Protein AF-A0A351VFK8-F1 (afdb_monomer_lite)

pLDDT: mean 85.73, std 16.41, range [43.44, 97.75]

Sequence (43 aa):
LYYNEDFNLREIGETLGLTESRISQLISQAMVRLRGRLKLHKN

Structure (mmCIF, N/CA/C/O backbone):
data_AF-A0A351VFK8-F1
#
_entry.id   AF-A0A351VFK8-F1
#
loop_
_atom_site.group_PDB
_atom_site.id
_atom_site.type_symbol
_atom_site.label_atom_id
_atom_site.label_alt_id
_atom_site.label_comp_id
_atom_site.label_asym_id
_atom_site.label_entity_id
_atom_site.label_seq_id
_atom_site.pdbx_PDB_ins_code
_atom_site.Cartn_x
_atom_site.Cartn_y
_atom_site.Cartn_z
_atom_site.occupancy
_atom_site.B_iso_or_equiv
_atom_site.auth_seq_id
_atom_site.auth_comp_id
_atom_site.auth_asym_id
_atom_site.auth_atom_id
_atom_site.pdbx_PDB_model_num
ATOM 1 N N . LEU A 1 1 ? -21.664 7.743 -16.702 1.00 45.09 1 LEU A N 1
ATOM 2 C CA . LEU A 1 1 ? -20.950 6.512 -16.309 1.00 45.09 1 LEU A CA 1
ATOM 3 C C . LEU A 1 1 ? -19.697 6.932 -15.556 1.00 45.09 1 LEU A C 1
ATOM 5 O O . LEU A 1 1 ? -18.727 7.308 -16.196 1.00 45.09 1 LEU A O 1
ATOM 9 N N . TYR A 1 2 ? -19.751 6.963 -14.227 1.00 43.44 2 TYR A N 1
ATOM 10 C CA . TYR A 1 2 ? -18.583 7.241 -13.393 1.00 43.44 2 TYR A CA 1
ATOM 11 C C . TYR A 1 2 ? -18.112 5.908 -12.822 1.00 43.44 2 TYR A C 1
ATOM 13 O O . TYR A 1 2 ? -18.699 5.414 -11.866 1.00 43.44 2 TYR A O 1
ATOM 21 N N . TYR A 1 3 ? -17.098 5.302 -13.439 1.00 50.56 3 TYR A N 1
ATOM 22 C CA . TYR A 1 3 ? -16.327 4.255 -12.773 1.00 50.56 3 TYR A CA 1
ATOM 23 C C . TYR A 1 3 ? -15.422 4.958 -11.766 1.00 50.56 3 TYR A C 1
ATOM 25 O O . TYR A 1 3 ? -14.305 5.342 -12.084 1.00 50.56 3 TYR A O 1
ATOM 33 N N . ASN A 1 4 ? -15.981 5.218 -10.588 1.00 51.25 4 ASN A N 1
ATOM 34 C CA . ASN A 1 4 ? -15.317 5.895 -9.479 1.00 51.25 4 ASN A CA 1
ATOM 35 C C . ASN A 1 4 ? -14.839 4.881 -8.427 1.00 51.25 4 ASN A C 1
ATOM 37 O O . ASN A 1 4 ? -14.727 5.218 -7.256 1.00 51.25 4 ASN A O 1
ATOM 41 N N . GLU A 1 5 ? -14.598 3.633 -8.828 1.00 59.75 5 GLU A N 1
ATOM 42 C CA . GLU A 1 5 ? -14.056 2.600 -7.940 1.00 59.75 5 GLU A CA 1
ATOM 43 C C . GLU A 1 5 ? -12.524 2.615 -7.986 1.00 59.75 5 GLU A C 1
ATOM 45 O O . GLU A 1 5 ? -11.868 1.584 -8.135 1.00 59.75 5 GLU A O 1
ATOM 50 N N . ASP A 1 6 ? -11.934 3.806 -7.864 1.00 62.69 6 ASP A N 1
ATOM 51 C CA . ASP A 1 6 ? -10.568 3.897 -7.363 1.00 62.69 6 ASP A CA 1
ATOM 52 C C . ASP A 1 6 ? -10.649 3.555 -5.878 1.00 62.69 6 ASP A C 1
ATOM 54 O O . ASP A 1 6 ? -10.888 4.427 -5.042 1.00 62.69 6 ASP A O 1
ATOM 58 N N . PHE A 1 7 ? -10.510 2.262 -5.569 1.00 66.12 7 PHE A N 1
ATOM 59 C CA . PHE A 1 7 ? -10.457 1.778 -4.197 1.00 66.12 7 PHE A CA 1
ATOM 60 C C . PHE A 1 7 ? -9.394 2.572 -3.441 1.00 66.12 7 PHE A C 1
ATOM 62 O O . PHE A 1 7 ? -8.188 2.441 -3.686 1.00 66.12 7 PHE A O 1
ATOM 69 N N . ASN A 1 8 ? -9.841 3.422 -2.527 1.00 84.12 8 ASN A N 1
ATOM 70 C CA . ASN A 1 8 ? -8.928 4.193 -1.705 1.00 84.12 8 ASN A CA 1
ATOM 71 C C . ASN A 1 8 ? -8.330 3.270 -0.622 1.00 84.12 8 ASN A C 1
ATOM 73 O O . ASN A 1 8 ? -8.844 2.186 -0.334 1.00 84.12 8 ASN A O 1
ATOM 77 N N . LEU A 1 9 ? -7.207 3.670 -0.010 1.00 86.31 9 LEU A N 1
ATOM 78 C CA . LEU A 1 9 ? -6.504 2.825 0.972 1.00 86.31 9 LEU A CA 1
ATOM 79 C C . LEU A 1 9 ? -7.405 2.37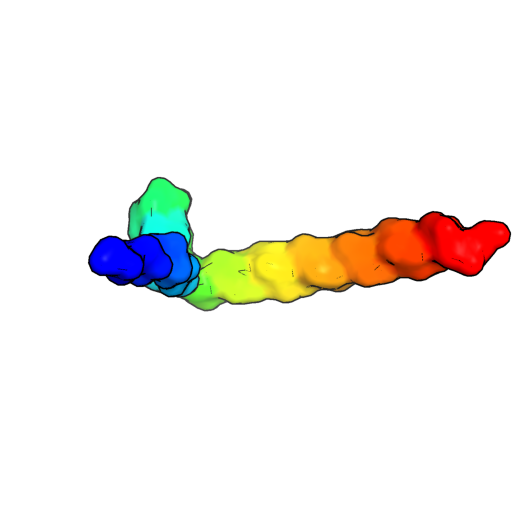5 2.131 1.00 86.31 9 LEU A C 1
ATOM 81 O O . LEU A 1 9 ? -7.145 1.321 2.717 1.00 86.31 9 LEU A O 1
ATOM 85 N N . ARG A 1 10 ? -8.447 3.155 2.443 1.00 88.62 10 ARG A N 1
ATOM 86 C CA . ARG A 1 10 ? -9.426 2.849 3.481 1.00 88.62 10 ARG A CA 1
ATOM 87 C C . ARG A 1 10 ? -10.302 1.676 3.088 1.00 88.62 10 ARG A C 1
ATOM 89 O O . ARG A 1 10 ? -10.386 0.730 3.855 1.00 88.62 10 ARG A O 1
ATOM 96 N N . GLU A 1 11 ? -10.888 1.696 1.897 1.00 91.94 11 GLU A N 1
ATOM 97 C CA . GLU A 1 11 ? -11.762 0.619 1.411 1.00 91.94 11 GLU A CA 1
ATOM 98 C C . GLU A 1 11 ? -10.987 -0.695 1.250 1.00 91.94 11 GLU A C 1
ATOM 100 O O . GLU A 1 11 ? -11.481 -1.771 1.594 1.00 91.94 11 GLU A O 1
ATOM 105 N N . ILE A 1 12 ? -9.728 -0.607 0.803 1.00 90.81 12 ILE A N 1
ATOM 106 C CA . ILE A 1 12 ? -8.810 -1.755 0.754 1.00 90.81 12 ILE A CA 1
ATOM 107 C C . ILE A 1 12 ? -8.534 -2.270 2.170 1.00 90.81 12 ILE A C 1
ATOM 109 O O . ILE A 1 12 ? -8.549 -3.478 2.410 1.00 90.81 12 ILE A O 1
ATOM 113 N N . GLY A 1 13 ? -8.275 -1.358 3.108 1.00 94.06 13 GLY A N 1
ATOM 114 C CA . GLY A 1 13 ? -8.058 -1.686 4.510 1.00 94.06 13 GLY A CA 1
ATOM 115 C C . GLY A 1 13 ? -9.267 -2.382 5.132 1.00 94.06 13 GLY A C 1
ATOM 116 O O . GLY A 1 13 ? -9.127 -3.474 5.676 1.00 94.06 13 GLY A O 1
ATOM 117 N N . GLU A 1 14 ? -10.456 -1.806 4.981 1.00 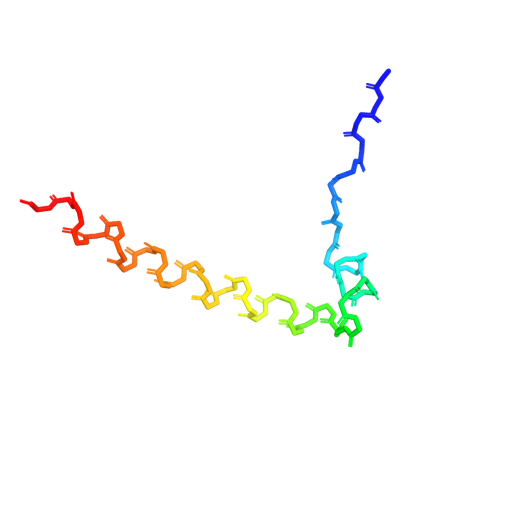94.25 14 GLU A N 1
ATOM 118 C CA . GLU A 1 14 ? -11.726 -2.349 5.471 1.00 94.25 14 GLU A CA 1
ATOM 119 C C . GLU A 1 14 ? -12.004 -3.741 4.876 1.00 94.25 14 GLU A C 1
ATOM 121 O O . GLU A 1 14 ? -12.306 -4.672 5.622 1.00 94.25 14 GLU A O 1
ATOM 126 N N . THR A 1 15 ? -11.792 -3.924 3.567 1.00 93.38 15 THR A N 1
ATOM 127 C CA . THR A 1 15 ? -11.969 -5.219 2.880 1.00 93.38 15 THR A CA 1
ATOM 128 C C . THR A 1 15 ? -11.007 -6.295 3.395 1.00 93.38 15 THR A C 1
ATOM 130 O O . THR A 1 15 ? -11.375 -7.465 3.493 1.00 93.38 15 THR A O 1
ATOM 133 N N . LEU A 1 16 ? -9.767 -5.923 3.727 1.00 94.38 16 LEU A N 1
ATOM 134 C CA . LEU A 1 16 ? -8.725 -6.856 4.173 1.00 94.38 16 LEU A CA 1
ATOM 135 C C . LEU A 1 16 ? -8.621 -6.984 5.702 1.00 94.38 16 LEU A C 1
ATOM 137 O O . LEU A 1 16 ? -7.793 -7.758 6.185 1.00 94.38 16 LEU A O 1
ATOM 141 N N . GLY A 1 17 ? -9.416 -6.233 6.472 1.00 96.31 17 GLY A N 1
ATOM 142 C CA . GLY A 1 17 ? -9.292 -6.161 7.932 1.00 96.31 17 GLY A CA 1
ATOM 143 C C . GLY A 1 17 ? -7.968 -5.538 8.399 1.00 96.31 17 GLY A C 1
ATOM 144 O O . GLY A 1 17 ? -7.422 -5.925 9.432 1.00 96.31 17 GLY A O 1
ATOM 145 N N . LEU A 1 18 ? -7.415 -4.606 7.620 1.00 95.75 18 LEU A N 1
ATOM 146 C CA . LEU A 1 18 ? -6.128 -3.952 7.854 1.00 95.75 18 LEU A CA 1
ATOM 147 C C . LEU A 1 18 ? -6.285 -2.430 7.930 1.00 95.75 18 LEU A C 1
ATOM 149 O O . LEU A 1 18 ? -7.210 -1.845 7.383 1.00 95.75 18 LEU A O 1
ATOM 153 N N . THR A 1 19 ? -5.334 -1.758 8.578 1.00 95.88 19 THR A N 1
ATOM 154 C CA . THR A 1 19 ? -5.299 -0.289 8.585 1.00 95.88 19 THR A CA 1
ATOM 155 C C . THR A 1 19 ? -4.761 0.264 7.265 1.00 95.88 19 THR A C 1
ATOM 157 O O . THR A 1 19 ? -3.922 -0.364 6.615 1.00 95.88 19 THR A O 1
ATOM 1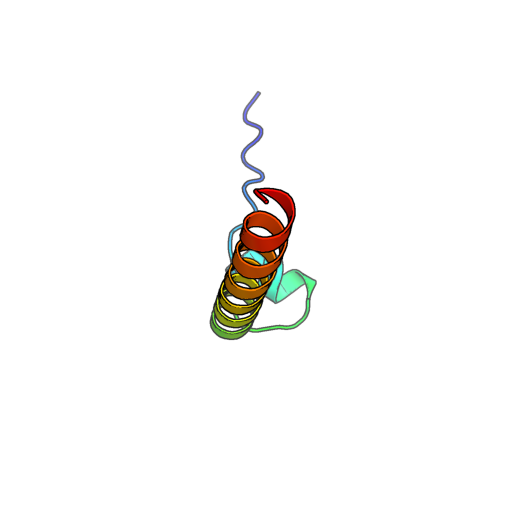60 N N . GLU A 1 20 ? -5.154 1.489 6.909 1.00 95.88 20 GLU A N 1
ATOM 161 C CA . GLU A 1 20 ? -4.621 2.213 5.742 1.00 95.88 20 GLU A CA 1
ATOM 162 C C . GLU A 1 20 ? -3.086 2.265 5.738 1.00 95.88 20 GLU A C 1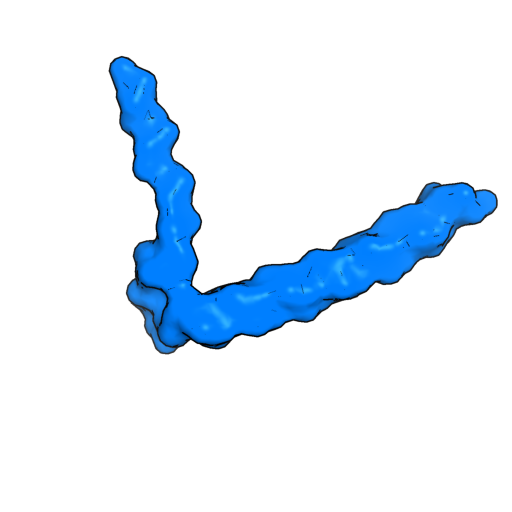
ATOM 164 O O . GLU A 1 20 ? -2.436 1.993 4.725 1.00 95.88 20 GLU A O 1
ATOM 169 N N . SER A 1 21 ? -2.486 2.531 6.904 1.00 95.81 21 SER A N 1
ATOM 170 C CA . SER A 1 21 ? -1.032 2.538 7.091 1.00 95.81 21 SER A CA 1
ATOM 171 C C . SER A 1 21 ? -0.401 1.197 6.723 1.00 95.81 21 SER A C 1
ATOM 173 O O . SER A 1 21 ? 0.664 1.163 6.102 1.00 95.81 21 SER A O 1
ATOM 175 N N . ARG A 1 22 ? -1.054 0.079 7.067 1.00 97.06 22 ARG A N 1
ATOM 176 C CA . ARG A 1 22 ? -0.565 -1.255 6.715 1.00 97.06 22 ARG A CA 1
ATOM 177 C C . ARG A 1 22 ? -0.640 -1.497 5.210 1.00 97.06 22 ARG A C 1
ATOM 179 O O . ARG A 1 22 ? 0.311 -2.045 4.652 1.00 97.06 22 ARG A O 1
ATOM 186 N N . ILE A 1 23 ? -1.708 -1.052 4.549 1.00 96.19 23 ILE A N 1
ATOM 187 C CA . ILE A 1 23 ? -1.832 -1.131 3.087 1.00 96.19 23 ILE A CA 1
ATOM 188 C C . ILE A 1 23 ? -0.734 -0.304 2.404 1.00 96.19 23 ILE A C 1
ATOM 190 O O . ILE A 1 23 ? -0.016 -0.824 1.549 1.00 96.19 23 ILE A O 1
ATOM 194 N N . SER A 1 24 ? -0.517 0.940 2.838 1.00 95.00 24 SER A N 1
ATOM 195 C CA . SER A 1 24 ? 0.529 1.822 2.295 1.00 95.00 24 SER A CA 1
ATOM 196 C C . SER A 1 24 ? 1.935 1.210 2.405 1.00 95.00 24 SER A C 1
ATOM 198 O O . SER A 1 24 ? 2.726 1.232 1.453 1.00 95.00 24 SER A O 1
ATOM 200 N N . GLN A 1 25 ? 2.236 0.569 3.538 1.00 97.44 25 GLN A N 1
ATOM 201 C CA . GLN A 1 25 ? 3.490 -0.162 3.734 1.00 97.44 25 GLN A CA 1
ATOM 202 C C . GLN A 1 25 ? 3.629 -1.348 2.770 1.00 97.44 25 GLN A C 1
ATOM 204 O O . GLN A 1 25 ? 4.682 -1.512 2.149 1.00 97.44 25 GLN A O 1
ATOM 209 N N . LEU A 1 26 ? 2.582 -2.165 2.612 1.00 96.44 26 LEU A N 1
ATOM 210 C CA . LEU A 1 26 ? 2.591 -3.319 1.707 1.00 96.44 26 LEU A CA 1
ATOM 211 C C . LEU A 1 26 ? 2.800 -2.895 0.248 1.00 96.44 26 LEU A C 1
ATOM 213 O O . LEU A 1 26 ? 3.627 -3.496 -0.445 1.00 96.44 26 LEU A O 1
ATOM 217 N N . ILE A 1 27 ? 2.119 -1.833 -0.194 1.00 95.75 27 ILE A N 1
ATOM 218 C CA . ILE A 1 27 ? 2.280 -1.258 -1.537 1.00 95.75 27 ILE A CA 1
ATOM 219 C C . ILE A 1 27 ? 3.716 -0.766 -1.729 1.00 95.75 27 ILE A C 1
ATOM 221 O O . ILE A 1 27 ? 4.370 -1.127 -2.709 1.00 95.75 27 ILE A O 1
ATOM 225 N N . SER A 1 28 ? 4.253 -0.014 -0.766 1.00 96.00 28 SER A N 1
ATOM 226 C CA . SER A 1 28 ? 5.629 0.497 -0.823 1.00 96.00 28 SER A CA 1
ATOM 227 C C . SER A 1 28 ? 6.651 -0.633 -0.978 1.00 96.00 28 SER A C 1
ATOM 229 O O . SER A 1 28 ? 7.538 -0.572 -1.835 1.00 96.00 28 SER A O 1
ATOM 231 N N . GLN A 1 29 ? 6.497 -1.711 -0.206 1.00 97.75 29 GLN A N 1
ATOM 232 C CA . GLN A 1 29 ? 7.351 -2.894 -0.307 1.00 97.75 29 GLN A CA 1
ATOM 233 C C . GLN A 1 29 ? 7.183 -3.627 -1.647 1.00 97.75 29 GLN A C 1
ATOM 235 O O . GLN A 1 29 ? 8.175 -4.053 -2.243 1.00 97.75 29 GLN A O 1
ATOM 240 N N . ALA A 1 30 ? 5.952 -3.773 -2.145 1.00 96.81 30 ALA A N 1
ATOM 241 C CA . ALA A 1 30 ? 5.683 -4.390 -3.443 1.00 96.81 30 ALA A CA 1
ATOM 242 C C . ALA A 1 30 ? 6.348 -3.612 -4.583 1.00 96.81 30 ALA A C 1
ATOM 244 O O . ALA A 1 30 ? 7.001 -4.213 -5.437 1.00 96.81 30 ALA A O 1
ATOM 245 N N . MET A 1 31 ? 6.284 -2.281 -4.539 1.00 96.81 31 MET A N 1
ATOM 246 C CA . MET A 1 31 ? 6.932 -1.411 -5.517 1.00 96.81 31 MET A CA 1
ATOM 247 C C . MET A 1 31 ? 8.459 -1.537 -5.494 1.00 96.81 31 MET A C 1
ATOM 249 O O . MET A 1 31 ? 9.083 -1.569 -6.554 1.00 96.81 31 MET A O 1
ATOM 253 N N . VAL A 1 32 ? 9.081 -1.661 -4.315 1.00 96.81 32 VAL A N 1
ATOM 254 C CA . VAL A 1 32 ? 10.527 -1.938 -4.209 1.00 96.81 32 VAL A CA 1
ATOM 255 C C . VAL A 1 32 ? 10.878 -3.264 -4.889 1.00 96.81 32 VAL A C 1
ATOM 257 O O . VAL A 1 32 ? 11.792 -3.302 -5.716 1.00 96.81 32 VAL A O 1
ATOM 260 N N . ARG A 1 33 ? 10.128 -4.336 -4.598 1.00 96.50 33 ARG A N 1
ATOM 261 C CA . ARG A 1 33 ? 10.342 -5.659 -5.211 1.00 96.50 33 ARG A CA 1
ATOM 262 C C . ARG A 1 33 ? 10.172 -5.617 -6.729 1.00 96.50 33 ARG A C 1
ATOM 264 O O . ARG A 1 33 ? 11.002 -6.167 -7.452 1.00 96.50 33 ARG A O 1
ATOM 271 N N . LEU A 1 34 ? 9.131 -4.939 -7.213 1.00 96.62 34 LEU A N 1
ATOM 272 C CA . LEU A 1 34 ? 8.855 -4.799 -8.640 1.00 96.62 34 LEU A CA 1
ATOM 273 C C . LEU A 1 34 ? 9.980 -4.046 -9.355 1.00 96.62 34 LEU A C 1
ATOM 275 O O . LEU A 1 34 ? 10.477 -4.521 -10.373 1.00 96.62 34 LEU A O 1
ATOM 279 N N . ARG A 1 35 ? 10.445 -2.922 -8.794 1.00 95.00 35 ARG A N 1
ATOM 280 C CA . ARG A 1 35 ? 11.586 -2.176 -9.348 1.00 95.00 35 ARG A CA 1
ATOM 281 C C . ARG A 1 35 ? 12.845 -3.037 -9.435 1.00 95.00 35 ARG A C 1
ATOM 283 O O . ARG A 1 35 ? 13.548 -2.960 -10.436 1.00 95.00 35 ARG A O 1
ATOM 290 N N . GLY A 1 36 ? 13.113 -3.865 -8.424 1.00 95.44 36 GLY A N 1
ATOM 291 C CA . GLY A 1 36 ? 14.221 -4.823 -8.454 1.00 95.44 36 GLY A CA 1
ATOM 292 C C . GLY A 1 36 ? 14.098 -5.814 -9.614 1.00 95.44 36 GLY A C 1
ATOM 293 O O . GLY A 1 36 ? 15.034 -5.969 -10.393 1.00 95.44 36 GLY A O 1
ATOM 294 N N . ARG A 1 37 ? 12.914 -6.415 -9.792 1.00 94.50 37 ARG A N 1
ATOM 295 C CA . ARG A 1 37 ? 12.648 -7.350 -10.899 1.00 94.50 37 ARG A CA 1
ATOM 296 C C . ARG A 1 37 ? 12.773 -6.687 -12.268 1.00 94.50 37 ARG A C 1
ATOM 298 O O . ARG A 1 37 ? 13.398 -7.260 -13.150 1.00 94.50 37 ARG A O 1
ATOM 305 N N . LEU A 1 38 ? 12.236 -5.482 -12.445 1.00 94.06 38 LE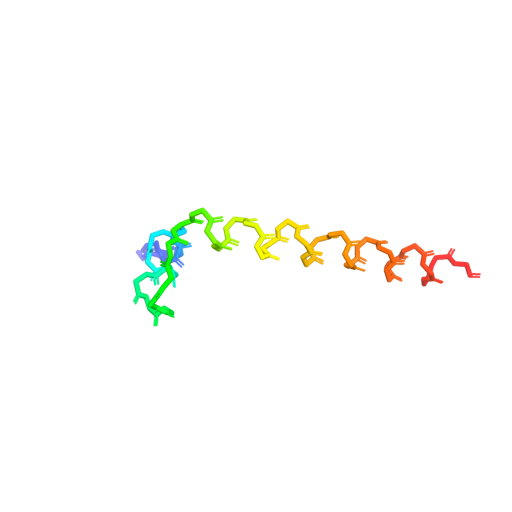U A N 1
ATOM 306 C CA . LEU A 1 38 ? 12.319 -4.763 -13.720 1.00 94.06 38 LEU A CA 1
ATOM 307 C C . LEU A 1 38 ? 13.753 -4.355 -14.072 1.00 94.06 38 LEU A C 1
ATOM 309 O O . LEU A 1 38 ? 14.113 -4.389 -15.242 1.00 94.06 38 LEU A O 1
ATOM 313 N N . LYS A 1 39 ? 14.587 -4.008 -13.081 1.00 90.12 39 LYS A N 1
ATOM 314 C CA . LYS A 1 39 ? 16.021 -3.771 -13.312 1.00 90.12 39 LYS A CA 1
ATOM 315 C C . LYS A 1 39 ? 16.735 -5.025 -13.821 1.00 90.12 39 LYS A C 1
ATOM 317 O O . LYS A 1 39 ? 17.578 -4.903 -14.697 1.00 90.12 39 LYS A O 1
ATOM 322 N N . LEU A 1 40 ? 16.382 -6.208 -13.312 1.00 82.81 40 LEU A N 1
ATOM 323 C CA . LEU A 1 40 ? 16.970 -7.476 -13.760 1.00 82.81 40 LEU A CA 1
ATOM 324 C C . LEU A 1 40 ? 16.592 -7.838 -15.206 1.00 82.81 40 LEU A C 1
ATOM 326 O O . LEU A 1 40 ? 17.408 -8.430 -15.893 1.00 82.81 40 LEU A O 1
ATOM 330 N N . HIS A 1 41 ? 15.396 -7.463 -15.672 1.00 79.50 41 HIS A N 1
ATOM 331 C CA . HIS A 1 41 ? 14.928 -7.745 -17.041 1.00 79.50 41 HIS A CA 1
ATOM 332 C C . HIS A 1 41 ? 15.453 -6.757 -18.102 1.00 79.50 41 HIS 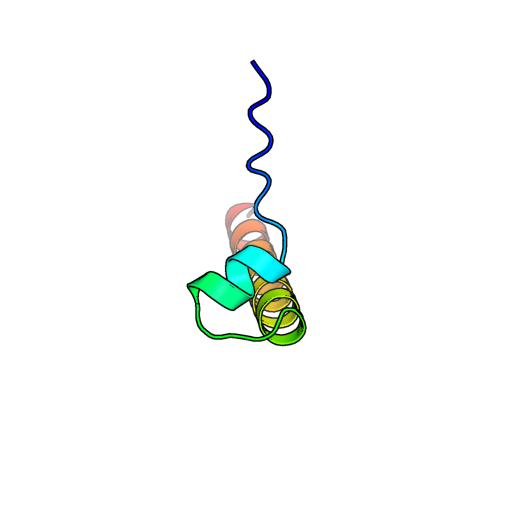A C 1
ATOM 334 O O . HIS A 1 41 ? 15.123 -6.902 -19.274 1.00 79.50 41 HIS A O 1
ATOM 340 N N . LYS A 1 42 ? 16.198 -5.714 -17.708 1.00 70.88 42 LYS A N 1
ATOM 341 C CA . LYS A 1 42 ? 16.750 -4.699 -18.626 1.00 70.88 42 LYS A CA 1
ATOM 342 C C . LYS A 1 42 ? 18.208 -4.960 -19.046 1.00 70.88 42 LYS A C 1
ATOM 344 O O . LYS A 1 42 ? 18.775 -4.105 -19.720 1.00 70.88 42 LYS A O 1
ATOM 349 N N . ASN A 1 43 ? 18.786 -6.095 -18.651 1.00 52.41 43 ASN A N 1
ATOM 350 C CA . ASN A 1 43 ? 20.107 -6.572 -19.082 1.00 52.41 43 ASN A CA 1
ATOM 351 C C . ASN A 1 43 ? 19.947 -7.753 -20.038 1.00 52.41 43 ASN A C 1
ATOM 353 O O . ASN A 1 43 ? 20.867 -7.952 -20.855 1.00 52.41 43 ASN A O 1
#

Foldseek 3Di:
DDPPPPPQLPNVCVVVVHDSVVSVVVVVVVVVVVVVVVVVVVD

Radius of gyration: 14.28 Å; chains: 1; bounding box: 41×15×28 Å

Secondary structure (DSSP, 8-state):
--------HHHHHHHHT--HHHHHHHHHHHHHHHHHHHHHTT-